Protein AF-A0A4Y4KJ20-F1 (afdb_monomer)

Structure (mmCIF, N/CA/C/O backbone):
data_AF-A0A4Y4KJ20-F1
#
_entry.id   AF-A0A4Y4KJ20-F1
#
loop_
_atom_site.group_PDB
_atom_site.id
_atom_site.type_symbol
_atom_site.label_atom_id
_atom_site.label_alt_id
_atom_site.label_comp_id
_atom_site.label_asym_id
_atom_site.label_entity_id
_atom_site.label_seq_id
_atom_site.pdbx_PDB_ins_code
_atom_site.Cartn_x
_atom_site.Cartn_y
_atom_site.Cartn_z
_atom_site.occupancy
_atom_site.B_iso_or_equiv
_atom_site.auth_seq_id
_atom_site.auth_comp_id
_atom_site.auth_asym_id
_atom_site.auth_atom_id
_atom_site.pdbx_PDB_model_num
ATOM 1 N N . MET A 1 1 ? 18.144 5.746 8.666 1.00 44.47 1 MET A N 1
ATOM 2 C CA . MET A 1 1 ? 17.792 6.016 7.258 1.00 44.47 1 MET A CA 1
ATOM 3 C C . MET A 1 1 ? 16.356 5.554 7.089 1.00 44.47 1 MET A C 1
ATOM 5 O O . MET A 1 1 ? 16.114 4.364 7.222 1.00 44.47 1 MET A O 1
ATOM 9 N N . GLY A 1 2 ? 15.403 6.485 7.014 1.00 50.06 2 GLY A N 1
ATOM 10 C CA . GLY A 1 2 ? 13.980 6.145 6.959 1.00 50.06 2 GLY A CA 1
ATOM 11 C C . GLY A 1 2 ? 13.607 5.650 5.568 1.00 50.06 2 GLY A C 1
ATOM 12 O O . GLY A 1 2 ? 13.965 6.286 4.581 1.00 50.06 2 GLY A O 1
ATOM 13 N N . THR A 1 3 ? 12.924 4.514 5.484 1.00 55.00 3 THR A N 1
ATOM 14 C CA . THR A 1 3 ? 12.300 4.058 4.242 1.00 55.00 3 THR A CA 1
ATOM 15 C C . THR A 1 3 ? 11.008 4.850 4.078 1.00 55.00 3 THR A C 1
ATOM 17 O O . THR A 1 3 ? 10.031 4.596 4.782 1.00 55.00 3 THR A O 1
ATOM 20 N N . TYR A 1 4 ? 11.015 5.862 3.215 1.00 62.00 4 TYR A N 1
ATOM 21 C CA . TYR A 1 4 ? 9.815 6.640 2.924 1.00 62.00 4 TYR A CA 1
ATOM 22 C C . TYR A 1 4 ? 9.029 5.925 1.836 1.00 62.00 4 TYR A C 1
ATOM 24 O O . TYR A 1 4 ? 9.552 5.655 0.759 1.00 62.00 4 TYR A O 1
ATOM 32 N N . ARG A 1 5 ? 7.773 5.600 2.137 1.00 70.75 5 ARG A N 1
ATOM 33 C CA . ARG A 1 5 ? 6.844 4.998 1.183 1.00 70.75 5 ARG A CA 1
ATOM 34 C C . ARG A 1 5 ? 5.738 5.993 0.903 1.00 70.75 5 ARG A C 1
ATOM 36 O O . ARG A 1 5 ? 5.117 6.496 1.837 1.00 70.75 5 ARG A O 1
ATOM 43 N N . GLN A 1 6 ? 5.478 6.251 -0.371 1.00 75.38 6 GLN A N 1
ATOM 44 C CA . GLN A 1 6 ? 4.232 6.889 -0.768 1.00 75.38 6 GLN A CA 1
ATOM 45 C C . GLN A 1 6 ? 3.145 5.819 -0.799 1.00 75.38 6 GLN A C 1
ATOM 47 O O . GLN A 1 6 ? 3.310 4.765 -1.410 1.00 75.38 6 GLN A O 1
ATOM 52 N N . THR A 1 7 ? 2.054 6.081 -0.087 1.00 82.00 7 THR A N 1
ATOM 53 C CA . THR A 1 7 ? 0.885 5.204 -0.055 1.00 82.00 7 THR A CA 1
ATOM 54 C C . THR A 1 7 ? -0.270 5.943 -0.706 1.00 82.00 7 THR A C 1
ATOM 56 O O . THR A 1 7 ? -0.612 7.042 -0.279 1.00 82.00 7 THR A O 1
ATOM 59 N N . ILE A 1 8 ? -0.872 5.325 -1.718 1.00 83.81 8 ILE A N 1
ATOM 60 C CA . ILE A 1 8 ? -2.125 5.777 -2.317 1.00 83.81 8 ILE A CA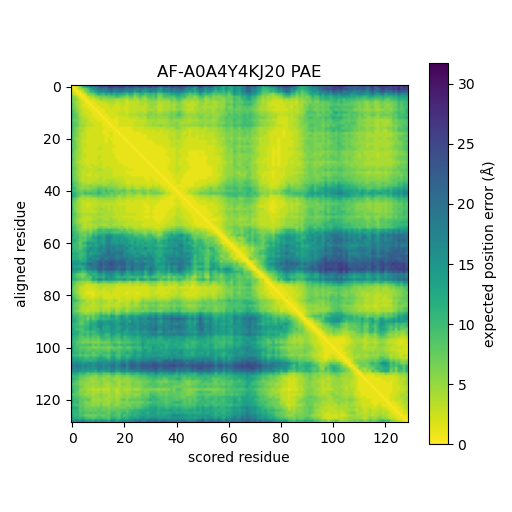 1
ATOM 61 C C . ILE A 1 8 ? -3.211 4.824 -1.827 1.00 83.81 8 ILE A C 1
ATOM 63 O O . ILE A 1 8 ? -3.062 3.607 -1.945 1.00 83.81 8 ILE A O 1
ATOM 67 N N . VAL A 1 9 ? -4.274 5.381 -1.251 1.00 86.88 9 VAL A N 1
ATOM 68 C CA . VAL A 1 9 ? -5.414 4.622 -0.729 1.00 86.88 9 VAL A CA 1
ATOM 69 C C . VAL A 1 9 ? -6.641 4.995 -1.545 1.00 86.88 9 VAL A C 1
ATOM 71 O O . VAL A 1 9 ? -6.970 6.173 -1.656 1.00 86.88 9 VAL A O 1
ATOM 74 N N . ASP A 1 10 ? -7.300 3.987 -2.106 1.00 89.50 10 ASP A N 1
ATOM 75 C CA . ASP A 1 10 ? -8.623 4.137 -2.699 1.00 89.50 10 ASP A CA 1
ATOM 76 C C . ASP A 1 10 ? -9.663 4.005 -1.579 1.00 89.50 10 ASP A C 1
ATOM 78 O O . ASP A 1 10 ? -9.751 2.958 -0.935 1.00 89.50 10 ASP A O 1
ATOM 82 N N . LEU A 1 11 ? -10.372 5.098 -1.291 1.00 87.19 11 LEU A N 1
ATOM 83 C CA . LEU A 1 11 ? -11.372 5.160 -0.221 1.00 87.19 11 LEU A CA 1
ATOM 84 C C . LEU A 1 11 ? -12.754 4.679 -0.678 1.00 87.19 11 LEU A C 1
ATOM 86 O O . LEU A 1 11 ? -13.605 4.419 0.171 1.00 87.19 11 LEU A O 1
ATOM 90 N N . ASP A 1 12 ? -12.961 4.559 -1.990 1.00 89.62 12 ASP A N 1
ATOM 91 C CA . ASP A 1 12 ? -14.246 4.208 -2.594 1.00 89.62 12 ASP A CA 1
ATOM 92 C C . ASP A 1 12 ? -14.310 2.722 -2.982 1.00 89.62 12 ASP A C 1
ATOM 94 O O . ASP A 1 12 ? -15.396 2.177 -3.176 1.00 89.62 12 ASP A O 1
ATOM 98 N N . ALA A 1 13 ? -13.160 2.046 -3.066 1.00 90.38 13 ALA A N 1
ATOM 99 C CA . ALA A 1 13 ? -13.090 0.615 -3.335 1.00 90.38 13 ALA A CA 1
ATOM 100 C C . ALA A 1 13 ? -13.696 -0.221 -2.195 1.00 90.38 13 ALA A C 1
ATOM 102 O O . ALA A 1 13 ? -13.233 -0.194 -1.050 1.00 90.38 13 ALA A O 1
ATOM 103 N N . SER A 1 14 ? -14.678 -1.061 -2.531 1.00 91.38 14 SER A N 1
ATOM 104 C CA . SER A 1 14 ? -15.147 -2.116 -1.627 1.00 91.38 14 SER A CA 1
ATOM 105 C C . SER A 1 14 ? -14.092 -3.217 -1.424 1.00 91.38 14 SER A C 1
ATOM 107 O O . SER A 1 14 ? -13.108 -3.331 -2.165 1.00 91.38 14 SER A O 1
ATOM 109 N N . ALA A 1 15 ? -14.300 -4.079 -0.422 1.00 88.19 15 ALA A N 1
ATOM 110 C CA . ALA A 1 15 ? -13.404 -5.205 -0.152 1.00 88.19 15 ALA A CA 1
ATOM 111 C C . ALA A 1 15 ? -13.358 -6.203 -1.324 1.00 88.19 15 ALA A C 1
ATOM 113 O O . ALA A 1 15 ? -12.305 -6.774 -1.618 1.00 88.19 15 ALA A O 1
ATOM 114 N N . GLU A 1 16 ? -14.488 -6.387 -2.006 1.00 91.00 16 GLU A N 1
ATOM 115 C CA . GLU A 1 16 ? -14.640 -7.243 -3.177 1.00 91.00 16 GLU A CA 1
ATOM 116 C C . GLU A 1 16 ? -13.901 -6.671 -4.399 1.00 91.00 16 GLU A C 1
ATOM 118 O O . GLU A 1 16 ? -13.290 -7.418 -5.168 1.00 91.00 16 GLU A O 1
ATOM 123 N N . GLU A 1 17 ? -13.907 -5.345 -4.563 1.00 94.81 17 GLU A N 1
ATOM 124 C CA . GLU A 1 17 ? -13.286 -4.650 -5.697 1.00 94.81 17 GLU A CA 1
ATOM 125 C C . GLU A 1 17 ? -11.778 -4.447 -5.532 1.00 94.81 17 GLU A C 1
ATOM 127 O O . GLU A 1 17 ? -11.046 -4.469 -6.528 1.00 94.81 17 GLU A O 1
ATOM 132 N N . ALA A 1 18 ? -11.294 -4.309 -4.292 1.00 93.06 18 ALA A N 1
ATOM 133 C CA . ALA A 1 18 ? -9.915 -3.929 -3.976 1.00 93.06 18 ALA A CA 1
ATOM 134 C C . ALA A 1 18 ? -8.860 -4.774 -4.712 1.00 93.06 18 ALA A C 1
ATOM 136 O O . ALA A 1 18 ? -7.867 -4.248 -5.221 1.00 93.06 18 ALA A O 1
ATOM 137 N N . VAL A 1 19 ? -9.078 -6.090 -4.830 1.00 93.19 19 VAL A N 1
ATOM 138 C CA . VAL A 1 19 ? -8.153 -6.987 -5.544 1.00 93.19 19 VAL A CA 1
ATOM 139 C C . VAL A 1 19 ? -8.129 -6.698 -7.042 1.00 93.19 19 VAL A C 1
ATOM 141 O O . VAL A 1 19 ? -7.053 -6.634 -7.643 1.00 93.19 19 VAL A O 1
ATOM 144 N N . ALA A 1 20 ? -9.297 -6.538 -7.663 1.00 94.31 20 ALA A N 1
ATOM 145 C CA . ALA A 1 20 ? -9.397 -6.290 -9.096 1.00 94.31 20 ALA A CA 1
ATOM 146 C C . ALA A 1 20 ? -8.845 -4.904 -9.456 1.00 94.31 20 ALA A C 1
ATOM 148 O O . ALA A 1 20 ? -8.064 -4.773 -10.402 1.00 94.31 20 ALA A O 1
ATOM 149 N N . TRP A 1 21 ? -9.198 -3.883 -8.677 1.00 95.12 21 TRP A N 1
ATOM 150 C CA . TRP A 1 21 ? -8.788 -2.504 -8.925 1.00 95.12 21 TRP A CA 1
ATOM 151 C C . TRP A 1 21 ? -7.312 -2.282 -8.623 1.00 95.12 21 TRP A C 1
ATOM 153 O O . TRP A 1 21 ? -6.614 -1.688 -9.441 1.00 95.12 21 TRP A O 1
ATOM 163 N N . GLY A 1 22 ? -6.788 -2.859 -7.539 1.00 93.75 22 GLY A N 1
ATOM 164 C CA . GLY A 1 22 ? -5.359 -2.809 -7.239 1.00 93.75 22 GLY A CA 1
ATOM 165 C C . GLY A 1 22 ? -4.509 -3.454 -8.341 1.00 93.75 22 GLY A C 1
ATOM 166 O O . GLY A 1 22 ? -3.496 -2.894 -8.765 1.00 93.75 22 GLY A O 1
ATOM 167 N N . ARG A 1 23 ? -4.950 -4.599 -8.889 1.00 94.19 23 ARG A N 1
ATOM 168 C CA . ARG A 1 23 ? -4.294 -5.227 -10.052 1.00 94.19 23 ARG A CA 1
ATOM 169 C C . ARG A 1 23 ? -4.363 -4.344 -11.291 1.00 94.19 23 ARG A C 1
ATOM 171 O O . ARG A 1 23 ? -3.353 -4.206 -11.975 1.00 94.19 23 ARG A O 1
ATOM 178 N N . ARG A 1 24 ? -5.522 -3.738 -11.563 1.00 95.25 24 ARG A N 1
ATOM 179 C CA . ARG A 1 24 ? -5.701 -2.809 -12.686 1.00 95.25 24 ARG A CA 1
ATOM 180 C C . ARG A 1 24 ? -4.776 -1.599 -12.562 1.00 95.25 24 ARG A C 1
ATOM 182 O O . ARG A 1 24 ? -4.119 -1.261 -13.540 1.00 95.25 24 ARG A O 1
ATOM 189 N N . GLY A 1 25 ? -4.683 -0.998 -11.377 1.00 94.19 25 GLY A N 1
ATOM 190 C CA . GLY A 1 25 ? -3.788 0.126 -11.100 1.00 94.19 25 GLY A CA 1
ATOM 191 C C . GLY A 1 25 ? -2.323 -0.239 -11.329 1.00 94.19 25 GLY A C 1
ATOM 192 O O . GLY A 1 25 ? -1.624 0.464 -12.053 1.00 94.19 25 GLY A O 1
ATOM 193 N N . ARG A 1 26 ? -1.874 -1.393 -10.815 1.00 95.12 26 ARG A N 1
ATOM 194 C CA . ARG A 1 26 ? -0.522 -1.905 -11.089 1.00 95.12 2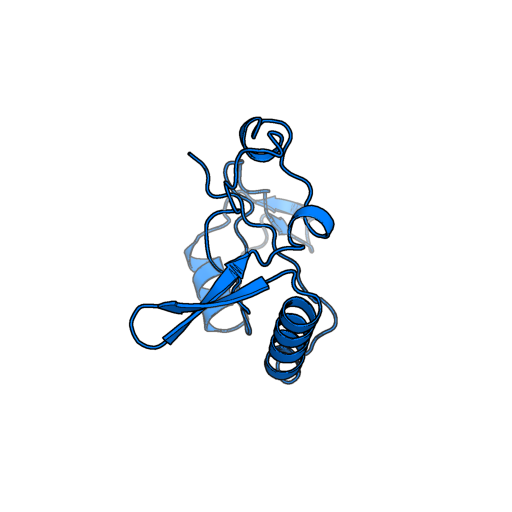6 ARG A CA 1
ATOM 195 C C . ARG A 1 26 ? -0.275 -2.101 -12.586 1.00 95.12 26 ARG A C 1
ATOM 197 O O . ARG A 1 26 ? 0.740 -1.643 -13.091 1.00 95.12 26 ARG A O 1
ATOM 204 N N . SER A 1 27 ? -1.188 -2.769 -13.292 1.00 96.38 27 SER A N 1
ATOM 205 C CA . SER A 1 27 ? -1.045 -3.004 -14.734 1.00 96.38 27 SER A CA 1
ATOM 206 C C . SER A 1 27 ? -1.031 -1.707 -15.541 1.00 96.38 27 SER A C 1
ATOM 208 O O . SER A 1 27 ? -0.308 -1.621 -16.526 1.00 96.38 27 SER A O 1
ATOM 210 N N . TRP A 1 28 ? -1.787 -0.691 -15.122 1.00 96.50 28 TRP A N 1
ATOM 211 C CA . TRP A 1 28 ? -1.730 0.636 -15.728 1.00 96.50 28 TRP A CA 1
ATOM 212 C C . TRP A 1 28 ? -0.370 1.309 -15.496 1.00 96.50 28 TRP A C 1
ATOM 214 O O . TRP A 1 28 ? 0.244 1.758 -16.457 1.00 96.50 28 TRP A O 1
ATOM 224 N N . LEU A 1 29 ? 0.153 1.298 -14.263 1.00 95.19 29 LEU A N 1
ATOM 225 C CA . LEU A 1 29 ? 1.485 1.841 -13.952 1.00 95.19 29 LEU A CA 1
ATOM 226 C C . LEU A 1 29 ? 2.600 1.151 -14.750 1.00 95.19 29 LEU A C 1
ATOM 228 O O . LEU A 1 29 ? 3.566 1.797 -15.157 1.00 95.19 29 LEU A O 1
ATOM 232 N N . GLU A 1 30 ? 2.479 -0.160 -14.957 1.00 96.06 30 GLU A N 1
ATOM 233 C CA . GLU A 1 30 ? 3.417 -0.941 -15.764 1.00 96.06 30 GLU A CA 1
ATOM 234 C C . GLU A 1 30 ? 3.319 -0.568 -17.247 1.00 96.06 30 GLU A C 1
ATOM 236 O O . GLU A 1 30 ? 4.337 -0.292 -17.877 1.00 96.06 30 GLU A O 1
ATOM 241 N N . ALA A 1 31 ? 2.102 -0.495 -17.793 1.00 97.69 31 ALA A N 1
ATOM 242 C CA . ALA A 1 31 ? 1.869 -0.115 -19.185 1.00 97.69 31 ALA A CA 1
ATOM 243 C C . ALA A 1 31 ? 2.354 1.311 -19.496 1.00 97.69 31 ALA A C 1
ATOM 245 O O . ALA A 1 31 ? 2.886 1.562 -20.574 1.00 97.69 31 ALA A O 1
ATOM 246 N N . GLU A 1 32 ? 2.221 2.228 -18.537 1.00 97.38 32 GLU A N 1
ATOM 247 C CA . GLU A 1 32 ? 2.743 3.593 -18.633 1.00 97.38 32 GLU A CA 1
ATOM 248 C C . GLU A 1 32 ? 4.264 3.678 -18.438 1.00 97.38 32 GLU A C 1
ATOM 250 O O . GLU A 1 32 ? 4.853 4.730 -18.678 1.00 97.38 32 GLU A O 1
ATOM 255 N N . GLY A 1 33 ? 4.930 2.597 -1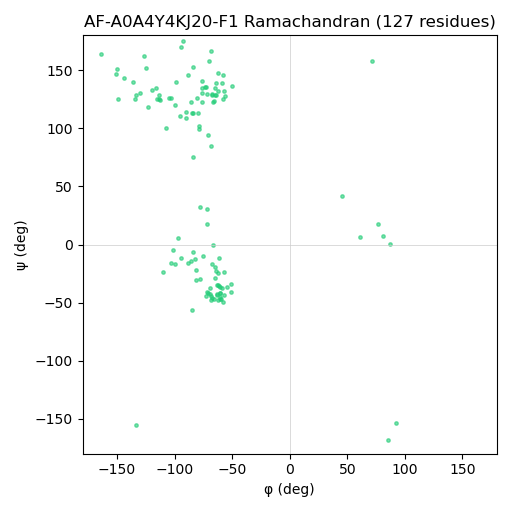8.021 1.00 94.50 33 GLY A N 1
ATOM 256 C CA . GLY A 1 33 ? 6.377 2.564 -17.803 1.00 94.50 33 GLY A CA 1
ATOM 257 C C . GLY A 1 33 ? 6.840 3.238 -16.508 1.00 94.50 33 GLY A C 1
ATOM 258 O O . GLY A 1 33 ? 8.027 3.550 -16.373 1.00 94.50 33 GLY A O 1
ATOM 259 N N . PHE A 1 34 ? 5.936 3.464 -15.550 1.00 92.38 34 PHE A N 1
ATOM 260 C CA . PHE A 1 34 ? 6.278 3.974 -14.216 1.00 92.38 34 PHE A CA 1
ATOM 261 C C . PHE A 1 34 ? 6.861 2.894 -13.311 1.00 92.38 34 PHE A C 1
ATOM 263 O O . PHE A 1 34 ? 7.692 3.193 -12.455 1.00 92.38 34 PHE A O 1
ATOM 270 N N . ILE A 1 35 ? 6.458 1.641 -13.520 1.00 93.62 35 ILE A N 1
ATOM 271 C CA . ILE A 1 35 ? 7.046 0.460 -12.882 1.00 93.62 35 ILE A CA 1
ATOM 272 C C . ILE A 1 35 ? 7.466 -0.559 -13.940 1.00 93.62 35 ILE A C 1
ATOM 274 O O . ILE A 1 35 ? 6.998 -0.515 -15.076 1.00 93.62 35 ILE A O 1
ATOM 278 N N . ARG A 1 36 ? 8.332 -1.497 -13.560 1.00 94.38 36 ARG A N 1
ATOM 279 C CA . ARG A 1 36 ? 8.757 -2.617 -14.406 1.00 94.38 36 ARG A CA 1
ATOM 280 C C . ARG A 1 36 ? 8.780 -3.931 -13.623 1.00 94.38 36 ARG A C 1
ATOM 282 O O . ARG A 1 36 ? 9.236 -3.939 -12.475 1.00 94.38 36 ARG A O 1
ATOM 289 N N . PRO A 1 37 ? 8.340 -5.049 -14.221 1.00 95.56 37 PRO A N 1
ATOM 290 C CA . PRO A 1 37 ? 8.472 -6.359 -13.607 1.00 95.56 37 PRO A CA 1
ATOM 291 C C . PRO A 1 37 ? 9.935 -6.817 -13.649 1.00 95.56 37 PRO A C 1
ATOM 293 O O . PRO A 1 37 ? 10.618 -6.707 -14.667 1.00 95.56 37 PRO A O 1
ATOM 296 N N . VAL A 1 38 ? 10.420 -7.361 -12.538 1.00 93.12 38 VAL A N 1
ATOM 297 C CA . VAL A 1 38 ? 11.779 -7.887 -12.389 1.00 93.12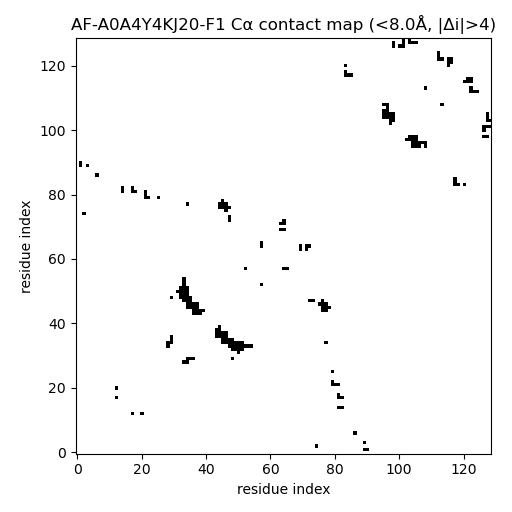 38 VAL A CA 1
ATOM 298 C C . VAL A 1 38 ? 11.709 -9.252 -11.710 1.00 93.12 38 VAL A C 1
ATOM 300 O O . VAL A 1 38 ? 11.089 -9.369 -10.649 1.00 93.12 38 VAL A O 1
ATOM 303 N N . PRO A 1 39 ? 12.339 -10.300 -12.269 1.00 94.44 39 PRO A N 1
ATOM 304 C CA . PRO A 1 39 ? 12.447 -11.585 -11.587 1.00 94.44 39 PRO A CA 1
ATOM 305 C C . PRO A 1 39 ? 13.146 -11.439 -10.228 1.00 94.44 39 PRO A C 1
ATOM 307 O O . PRO A 1 39 ? 14.267 -10.936 -10.150 1.00 94.44 39 PRO A O 1
ATOM 310 N N . TRP A 1 40 ? 12.505 -11.897 -9.150 1.00 91.19 40 TRP A N 1
ATOM 311 C CA . TRP A 1 40 ? 13.051 -11.797 -7.793 1.00 91.19 40 TRP A CA 1
ATOM 312 C C . TRP A 1 40 ? 12.587 -12.953 -6.907 1.00 91.19 40 TRP A C 1
ATOM 314 O O . TRP A 1 40 ? 11.391 -13.185 -6.760 1.00 91.19 40 TRP A O 1
ATOM 324 N N . ARG A 1 41 ? 13.534 -13.683 -6.296 1.00 90.25 41 ARG A N 1
ATOM 325 C CA . ARG A 1 41 ? 13.282 -14.788 -5.339 1.00 90.25 41 ARG A CA 1
ATOM 326 C C . ARG A 1 41 ? 12.182 -15.781 -5.772 1.00 90.25 41 ARG A C 1
ATOM 328 O O . ARG A 1 41 ? 11.374 -16.207 -4.955 1.00 90.25 41 ARG A O 1
ATOM 335 N N . GLY A 1 42 ? 12.158 -16.158 -7.052 1.00 91.50 42 GLY A N 1
ATOM 336 C CA . GLY A 1 42 ? 11.175 -17.106 -7.599 1.00 91.50 42 GLY A CA 1
ATOM 337 C C . GLY A 1 42 ? 9.802 -16.503 -7.930 1.00 91.50 42 GLY A C 1
ATOM 338 O O . GLY A 1 42 ? 8.891 -17.244 -8.282 1.00 91.50 42 GLY A O 1
ATOM 339 N N . GLY A 1 43 ? 9.656 -15.180 -7.846 1.00 92.25 43 GLY A N 1
ATOM 340 C CA . GLY A 1 43 ? 8.475 -14.429 -8.267 1.00 92.25 43 GLY A CA 1
ATOM 341 C C . GLY A 1 43 ? 8.842 -13.193 -9.092 1.00 92.25 43 GLY A C 1
ATOM 342 O O . GLY A 1 43 ? 9.907 -13.131 -9.709 1.00 92.25 43 GLY A O 1
ATOM 343 N N . VAL A 1 44 ? 7.947 -12.203 -9.093 1.00 93.06 44 VAL A N 1
ATOM 344 C CA . VAL A 1 44 ? 8.120 -10.925 -9.796 1.00 93.06 44 VAL A CA 1
ATOM 345 C C . VAL A 1 44 ? 7.995 -9.781 -8.795 1.00 93.06 44 VAL A C 1
ATOM 347 O O . VAL A 1 44 ? 6.931 -9.597 -8.202 1.00 93.06 44 VAL A O 1
ATOM 350 N N . ALA A 1 45 ? 9.068 -9.009 -8.639 1.00 92.38 45 ALA A N 1
ATOM 351 C CA . ALA A 1 45 ? 9.046 -7.711 -7.973 1.00 92.38 45 ALA A CA 1
ATOM 352 C C . ALA A 1 45 ? 8.718 -6.624 -9.004 1.00 92.38 45 ALA A C 1
ATOM 354 O O . ALA A 1 45 ? 9.118 -6.733 -10.162 1.00 92.38 45 ALA A O 1
ATOM 355 N N . HIS A 1 46 ? 8.001 -5.578 -8.601 1.00 93.00 46 HIS A N 1
ATOM 356 C CA . HIS A 1 46 ? 7.712 -4.442 -9.480 1.00 93.00 46 HIS A CA 1
ATOM 357 C C . HIS A 1 46 ? 8.545 -3.249 -9.023 1.00 93.00 46 HIS A C 1
ATOM 359 O O . HIS A 1 46 ? 8.210 -2.613 -8.028 1.00 93.00 46 HIS A O 1
ATOM 365 N N . LEU A 1 47 ? 9.655 -2.991 -9.712 1.00 91.38 47 LEU A N 1
ATOM 366 C CA . LEU A 1 47 ? 10.576 -1.896 -9.389 1.00 91.38 47 LEU A CA 1
ATOM 367 C C . LEU A 1 47 ? 10.225 -0.640 -10.190 1.00 91.38 47 LEU A C 1
ATOM 369 O O . LEU A 1 47 ? 9.349 -0.681 -11.054 1.00 91.38 47 LEU A O 1
ATOM 373 N N . ALA A 1 48 ? 10.917 0.466 -9.924 1.00 88.62 48 ALA A N 1
ATOM 374 C CA . ALA A 1 48 ? 10.768 1.696 -10.691 1.00 88.62 48 ALA A CA 1
ATOM 375 C C . ALA A 1 48 ? 11.051 1.460 -12.188 1.00 88.62 48 ALA A C 1
ATOM 377 O O . ALA A 1 48 ? 12.029 0.815 -12.567 1.00 88.62 48 ALA A O 1
ATOM 378 N N . GLY A 1 49 ? 10.156 1.951 -13.042 1.00 90.31 49 GLY A N 1
ATOM 379 C CA . GLY A 1 49 ? 10.270 1.913 -14.498 1.00 90.31 49 GLY A CA 1
ATOM 380 C C . GLY A 1 49 ? 10.888 3.201 -15.048 1.00 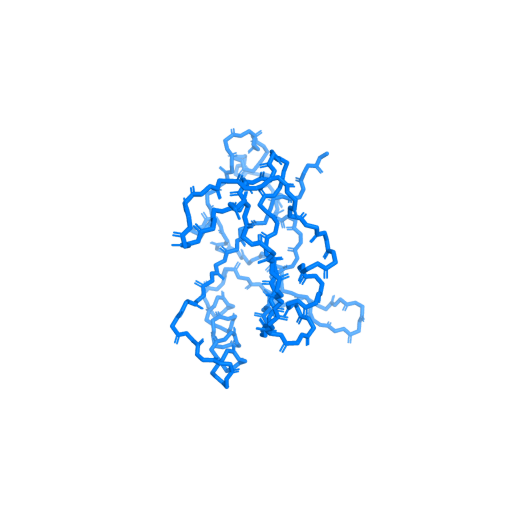90.31 49 GLY A C 1
ATOM 381 O O . GLY A 1 49 ? 11.014 4.179 -14.318 1.00 90.31 49 GLY A O 1
ATOM 382 N N . PRO A 1 50 ? 11.249 3.263 -16.337 1.00 88.62 50 PRO A N 1
ATOM 383 C CA . PRO A 1 50 ? 12.000 4.385 -16.916 1.00 88.62 50 PRO A CA 1
ATOM 384 C C . PRO A 1 50 ? 11.330 5.761 -16.759 1.00 88.62 50 PRO A C 1
ATOM 386 O O . PRO A 1 50 ? 12.021 6.778 -16.776 1.00 88.62 50 PRO A O 1
ATOM 389 N N . ARG A 1 51 ? 10.002 5.810 -16.587 1.00 89.25 51 ARG A N 1
ATOM 390 C CA . ARG A 1 51 ? 9.233 7.054 -16.424 1.00 89.25 51 ARG A CA 1
ATOM 391 C C . ARG A 1 51 ? 8.937 7.420 -14.969 1.00 89.25 51 ARG A C 1
ATOM 393 O O . ARG A 1 51 ? 8.231 8.394 -14.730 1.00 89.25 51 ARG A O 1
ATOM 400 N N . TRP A 1 52 ? 9.464 6.688 -13.980 1.00 86.00 52 TRP A N 1
ATOM 401 C CA . TRP A 1 52 ? 9.118 6.868 -12.557 1.00 86.00 52 TRP A CA 1
ATOM 402 C C . TRP A 1 52 ? 9.227 8.324 -12.066 1.00 86.00 52 TRP A C 1
ATOM 404 O O . TRP A 1 52 ? 8.421 8.761 -11.247 1.00 86.00 52 TRP A O 1
ATOM 414 N N . ARG A 1 53 ? 10.182 9.095 -12.605 1.00 81.69 53 ARG A N 1
ATOM 415 C CA . ARG A 1 53 ? 10.428 10.504 -12.249 1.00 81.69 53 ARG A CA 1
ATOM 416 C C . ARG A 1 53 ? 9.285 11.451 -12.616 1.00 81.69 53 ARG A C 1
ATOM 418 O O . ARG A 1 53 ? 9.232 12.553 -12.089 1.00 81.69 53 ARG A O 1
ATOM 425 N N . GLU A 1 54 ? 8.398 11.055 -13.523 1.00 86.19 54 GLU A N 1
ATOM 426 C CA . GLU A 1 54 ? 7.211 11.840 -13.878 1.00 86.19 54 GLU A CA 1
ATOM 42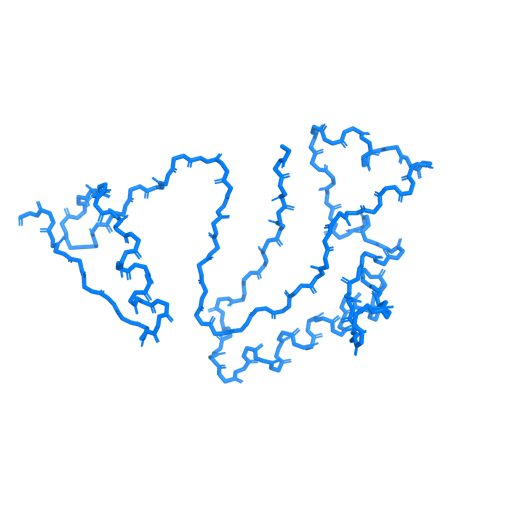7 C C . GLU A 1 54 ? 6.065 11.643 -12.872 1.00 86.19 54 GLU A C 1
ATOM 429 O O . GLU A 1 54 ? 5.171 12.481 -12.793 1.00 86.19 54 GLU A O 1
ATOM 434 N N . ALA A 1 55 ? 6.077 10.538 -12.119 1.00 81.38 55 ALA A N 1
ATOM 435 C CA . ALA A 1 55 ? 5.000 10.155 -11.205 1.00 81.38 55 ALA A CA 1
ATOM 436 C C . ALA A 1 55 ? 5.325 10.417 -9.727 1.00 81.38 55 ALA A C 1
ATOM 438 O O . ALA A 1 55 ? 4.419 10.405 -8.895 1.00 81.38 55 ALA A O 1
ATOM 439 N N . ALA A 1 56 ? 6.597 10.633 -9.388 1.00 76.31 56 ALA A N 1
ATOM 440 C CA . ALA A 1 56 ? 7.040 10.840 -8.017 1.00 76.31 56 ALA A CA 1
ATOM 441 C C . ALA A 1 56 ? 8.007 12.021 -7.920 1.00 76.31 56 ALA A C 1
ATOM 443 O O . ALA A 1 56 ? 9.059 12.034 -8.563 1.00 76.31 56 ALA A O 1
ATOM 444 N N . ASP A 1 57 ? 7.679 12.975 -7.049 1.00 71.81 57 ASP A N 1
ATOM 445 C CA . ASP A 1 57 ? 8.599 14.045 -6.689 1.00 71.81 57 ASP A CA 1
ATOM 446 C C . ASP A 1 57 ? 9.670 13.522 -5.721 1.00 71.81 57 ASP A C 1
ATOM 448 O O . ASP A 1 57 ? 9.338 13.041 -4.629 1.00 71.81 57 ASP A O 1
ATOM 452 N N . PRO A 1 58 ? 10.966 13.636 -6.063 1.00 67.69 58 PRO A N 1
ATOM 453 C CA . PRO A 1 58 ? 12.025 13.316 -5.125 1.00 67.69 58 PRO A CA 1
ATOM 454 C C . PRO A 1 58 ? 11.976 14.286 -3.939 1.00 67.69 58 PRO A C 1
ATOM 456 O O . PRO A 1 58 ? 11.953 15.512 -4.097 1.00 67.69 58 PRO A O 1
ATOM 459 N N . VAL A 1 59 ? 11.966 13.725 -2.728 1.00 66.25 59 VAL A N 1
ATOM 460 C CA . VAL A 1 59 ? 11.919 14.491 -1.477 1.00 66.25 59 VAL A CA 1
ATOM 461 C C . VAL A 1 59 ? 13.096 15.459 -1.375 1.00 66.25 59 VAL A C 1
ATOM 463 O O . VAL A 1 59 ? 14.205 15.187 -1.828 1.00 66.25 59 VAL A O 1
ATOM 466 N N . SER A 1 60 ? 12.866 16.621 -0.762 1.00 60.91 60 SER A N 1
ATOM 467 C CA . SER A 1 60 ? 13.789 17.756 -0.870 1.00 60.91 60 SER A CA 1
ATOM 468 C C . SER A 1 60 ? 15.180 17.543 -0.272 1.00 60.91 60 SER A C 1
ATOM 470 O O . SER A 1 60 ? 16.125 18.222 -0.679 1.00 60.91 60 SER A O 1
ATOM 472 N N . TRP A 1 61 ? 15.299 16.608 0.669 1.00 64.06 61 TRP A N 1
ATOM 473 C CA . TRP A 1 61 ? 16.549 16.221 1.317 1.00 64.06 61 TRP A CA 1
ATOM 474 C C . TRP A 1 61 ? 17.294 15.106 0.565 1.00 64.06 61 TRP A C 1
ATOM 476 O O . TRP A 1 61 ? 18.488 14.916 0.804 1.00 64.06 61 TRP A O 1
ATOM 486 N N . ASP A 1 62 ? 16.633 14.399 -0.358 1.00 67.19 62 ASP A N 1
ATOM 487 C CA . ASP A 1 62 ? 17.270 13.407 -1.223 1.00 67.19 62 ASP A CA 1
ATOM 488 C C . ASP A 1 62 ? 17.897 14.107 -2.433 1.00 67.19 62 ASP A C 1
ATOM 490 O O . ASP A 1 62 ? 17.388 14.136 -3.556 1.00 67.19 62 ASP A O 1
ATOM 494 N N . TRP A 1 63 ? 19.028 14.756 -2.165 1.00 60.91 63 TRP A N 1
ATOM 495 C CA . TRP A 1 63 ? 19.813 15.443 -3.183 1.00 60.91 63 TRP A CA 1
ATOM 496 C C . TRP A 1 63 ? 20.346 14.484 -4.257 1.00 60.91 63 TRP A C 1
ATOM 498 O O . TRP A 1 63 ? 20.578 14.930 -5.379 1.00 60.91 63 TRP A O 1
ATOM 508 N N . ARG A 1 64 ? 20.506 13.186 -3.948 1.00 60.84 64 ARG A N 1
ATOM 509 C CA . ARG A 1 64 ? 20.966 12.171 -4.906 1.00 60.84 64 ARG A CA 1
ATOM 510 C C . ARG A 1 64 ? 19.900 11.872 -5.946 1.00 60.84 64 ARG A C 1
ATOM 512 O O . ARG A 1 64 ? 20.204 11.890 -7.135 1.00 60.84 64 ARG A O 1
ATOM 519 N N . ALA A 1 65 ? 18.640 11.762 -5.525 1.00 59.81 65 ALA A N 1
ATOM 520 C CA . ALA A 1 65 ? 17.509 11.612 -6.435 1.00 59.81 65 ALA A CA 1
ATOM 521 C C . ALA A 1 65 ? 17.318 12.808 -7.393 1.00 59.81 65 ALA A C 1
ATOM 523 O O . ALA A 1 65 ? 16.566 12.696 -8.359 1.00 59.81 65 ALA A O 1
ATOM 524 N N . ARG A 1 66 ? 17.997 13.946 -7.182 1.00 63.06 66 ARG A N 1
ATOM 525 C CA . ARG A 1 66 ? 17.960 15.124 -8.073 1.00 63.06 66 ARG A CA 1
ATOM 526 C C . ARG A 1 66 ? 19.081 15.170 -9.112 1.00 63.06 66 ARG A C 1
ATOM 528 O O . ARG A 1 66 ? 19.014 15.993 -10.024 1.00 63.06 66 ARG A O 1
ATOM 535 N N . ILE A 1 67 ? 20.093 14.317 -8.994 1.00 65.75 67 ILE A N 1
ATOM 536 C CA . ILE A 1 67 ? 21.166 14.212 -9.984 1.00 65.75 67 ILE A CA 1
ATOM 537 C C . ILE A 1 67 ? 20.626 13.365 -11.137 1.00 65.75 67 ILE A C 1
ATOM 539 O O . ILE A 1 67 ? 20.335 12.185 -10.961 1.00 65.75 67 ILE A O 1
ATOM 543 N N . LYS A 1 68 ? 20.444 13.974 -12.314 1.00 59.09 68 LYS A N 1
ATOM 544 C CA . LYS A 1 68 ? 19.852 13.299 -13.483 1.00 59.09 68 LYS A CA 1
ATOM 545 C C . LYS A 1 68 ? 20.730 12.163 -14.002 1.00 59.09 68 LYS A C 1
ATOM 547 O O . LYS A 1 68 ? 20.211 11.202 -14.555 1.00 59.09 68 LYS A O 1
ATOM 552 N N . GLU A 1 69 ? 22.037 12.288 -13.806 1.00 62.00 69 GLU A N 1
ATOM 553 C CA . GLU A 1 69 ? 23.065 11.327 -14.198 1.00 62.00 69 GLU A CA 1
ATOM 554 C C . GLU A 1 69 ? 23.219 10.183 -13.183 1.00 62.00 69 GLU A C 1
ATOM 556 O O . GLU A 1 69 ? 23.883 9.191 -13.474 1.00 62.00 69 GLU A O 1
ATOM 561 N N . LEU A 1 70 ? 22.624 10.314 -11.990 1.00 58.31 70 LEU A N 1
ATOM 562 C CA . LEU A 1 70 ? 22.576 9.256 -10.989 1.00 58.31 70 LEU A CA 1
ATOM 563 C C . LEU A 1 70 ? 21.303 8.437 -11.239 1.00 58.31 70 LEU A C 1
ATOM 565 O O . LEU A 1 70 ? 20.182 8.884 -10.985 1.00 58.31 70 LEU A O 1
ATOM 569 N N . GLU A 1 71 ? 21.481 7.217 -11.734 1.00 56.38 71 GLU A N 1
ATOM 570 C CA . GLU A 1 71 ? 20.420 6.215 -11.901 1.00 56.38 71 GLU A CA 1
ATOM 571 C C . GLU A 1 71 ? 19.953 5.625 -10.554 1.00 56.38 71 GLU A C 1
ATOM 573 O O . GLU A 1 71 ? 19.567 4.461 -10.486 1.00 56.38 71 GLU A O 1
ATOM 578 N N . GLU A 1 72 ? 20.010 6.377 -9.448 1.00 60.03 72 GLU A N 1
ATOM 579 C CA . GLU A 1 72 ? 19.435 5.893 -8.191 1.00 60.03 72 GLU A CA 1
ATOM 580 C C . GLU A 1 72 ? 17.905 5.906 -8.317 1.00 60.03 72 GLU A C 1
ATOM 582 O O . GLU A 1 72 ? 17.234 6.926 -8.152 1.00 60.03 72 GLU A O 1
ATOM 587 N N . GLU A 1 73 ? 17.372 4.746 -8.699 1.00 66.06 73 GLU A N 1
ATOM 588 C CA . GLU A 1 73 ? 15.954 4.417 -8.639 1.00 66.06 73 GLU A CA 1
ATOM 589 C C . GLU A 1 73 ? 15.478 4.438 -7.172 1.00 66.06 73 GLU A C 1
ATOM 591 O O . GLU A 1 73 ? 16.245 4.087 -6.267 1.00 66.06 73 GLU A O 1
ATOM 596 N N . PRO A 1 74 ? 14.210 4.812 -6.909 1.00 68.56 74 PRO A N 1
ATOM 597 C CA . PRO A 1 74 ? 13.604 4.639 -5.599 1.00 68.56 74 PRO A CA 1
ATOM 598 C C . PRO A 1 74 ? 13.806 3.210 -5.091 1.00 68.56 74 PRO A C 1
ATOM 600 O O . PRO A 1 74 ? 13.639 2.240 -5.832 1.00 68.56 74 PRO A O 1
ATOM 603 N N . GLY A 1 75 ? 14.159 3.086 -3.812 1.00 65.81 75 GLY A N 1
ATOM 604 C CA . GLY A 1 75 ? 14.233 1.788 -3.150 1.00 65.81 75 GLY A CA 1
ATOM 605 C C . GLY A 1 75 ? 12.847 1.165 -2.942 1.00 65.81 75 GLY A C 1
ATOM 606 O O . GLY A 1 75 ? 11.851 1.877 -2.843 1.00 65.81 75 GLY A O 1
ATOM 607 N N . ASP A 1 76 ? 12.826 -0.161 -2.783 1.00 78.25 76 ASP A N 1
ATOM 608 C CA . ASP A 1 76 ? 11.651 -1.028 -2.592 1.00 78.25 76 ASP A CA 1
ATOM 609 C C . ASP A 1 76 ? 10.734 -1.230 -3.817 1.00 78.25 76 ASP A C 1
ATOM 611 O O . ASP A 1 76 ? 10.701 -0.467 -4.776 1.00 78.25 76 ASP A O 1
ATOM 615 N N . GLU A 1 77 ? 9.986 -2.335 -3.783 1.00 88.75 77 GLU A N 1
ATOM 616 C CA . GLU A 1 77 ? 9.009 -2.691 -4.812 1.00 88.75 77 GLU A CA 1
ATOM 617 C C . GLU A 1 77 ? 7.652 -2.009 -4.582 1.00 88.75 77 GLU A C 1
ATOM 619 O O . GLU A 1 77 ? 7.226 -1.785 -3.444 1.00 88.75 77 GLU A O 1
ATOM 624 N N . LEU A 1 78 ? 6.909 -1.786 -5.666 1.00 90.75 78 LEU A N 1
ATOM 625 C CA . LEU A 1 78 ? 5.489 -1.478 -5.585 1.00 90.75 78 LEU A CA 1
ATOM 626 C C . LEU A 1 78 ? 4.719 -2.704 -5.081 1.00 90.75 78 LEU A C 1
ATOM 628 O O . LEU A 1 78 ? 4.803 -3.798 -5.645 1.00 90.75 78 LEU A O 1
ATOM 632 N N . ARG A 1 79 ? 3.901 -2.495 -4.046 1.00 90.69 79 ARG A N 1
ATOM 633 C CA . ARG A 1 79 ? 3.003 -3.508 -3.486 1.00 90.69 79 ARG A CA 1
ATOM 634 C C . ARG A 1 79 ? 1.558 -3.056 -3.587 1.00 90.69 79 ARG A C 1
ATOM 636 O O . ARG A 1 79 ? 1.217 -1.950 -3.185 1.00 90.69 79 ARG A O 1
ATOM 643 N N . VAL A 1 80 ? 0.704 -3.957 -4.061 1.00 92.00 80 VAL A N 1
ATOM 644 C CA . VAL A 1 80 ? -0.749 -3.813 -3.949 1.00 92.00 80 VAL A CA 1
ATOM 645 C C . VAL A 1 80 ? -1.162 -4.464 -2.637 1.00 92.00 80 VAL A C 1
ATOM 647 O O . VAL A 1 80 ? -1.013 -5.676 -2.477 1.00 92.00 80 VAL A O 1
ATOM 650 N N . ILE A 1 81 ? -1.649 -3.659 -1.697 1.00 91.25 81 ILE A N 1
ATOM 651 C CA . ILE A 1 81 ? -2.154 -4.132 -0.408 1.00 91.25 81 ILE A CA 1
ATOM 652 C C . ILE A 1 81 ? -3.677 -4.100 -0.473 1.00 91.25 81 ILE A C 1
ATOM 654 O O . ILE A 1 81 ? -4.265 -3.078 -0.811 1.00 91.25 81 ILE A O 1
ATOM 658 N N . THR A 1 82 ? -4.304 -5.232 -0.171 1.00 90.50 82 THR A N 1
ATOM 659 C CA . THR A 1 82 ? -5.763 -5.385 -0.150 1.00 90.50 82 THR A CA 1
ATOM 660 C C . THR A 1 82 ? -6.206 -5.905 1.205 1.00 90.50 82 THR A C 1
ATOM 662 O O . THR A 1 82 ? -5.475 -6.664 1.841 1.00 90.50 82 THR A O 1
ATOM 665 N N . GLY A 1 83 ? -7.429 -5.565 1.603 1.00 86.94 83 GLY A N 1
ATOM 666 C CA . GLY A 1 83 ? -7.948 -5.886 2.927 1.00 86.94 83 GLY A CA 1
ATOM 667 C C . GLY A 1 83 ? -7.555 -4.838 3.966 1.00 86.94 83 GLY A C 1
ATOM 668 O O . GLY A 1 83 ? -7.097 -3.745 3.637 1.00 86.94 83 GLY A O 1
ATOM 669 N N . ARG A 1 84 ? -7.777 -5.167 5.239 1.00 85.94 84 ARG A N 1
ATOM 670 C CA . ARG A 1 84 ? -7.529 -4.243 6.349 1.00 85.94 84 ARG A CA 1
ATOM 671 C C . ARG A 1 84 ? -6.033 -4.070 6.550 1.00 85.94 84 ARG A C 1
ATOM 673 O O . ARG A 1 84 ? -5.298 -5.048 6.652 1.00 85.94 84 ARG A O 1
ATOM 680 N N . THR A 1 85 ? -5.595 -2.822 6.610 1.00 85.12 85 THR A N 1
ATOM 681 C CA . THR A 1 85 ? -4.192 -2.475 6.804 1.00 85.12 85 THR A CA 1
ATOM 682 C C . THR A 1 85 ? -4.088 -1.152 7.544 1.00 85.12 85 THR A C 1
ATOM 684 O O . THR A 1 85 ? -4.962 -0.293 7.426 1.00 85.12 85 THR A O 1
ATOM 687 N N . VAL A 1 86 ? -3.005 -0.986 8.298 1.00 79.88 86 VAL A N 1
ATOM 688 C CA . VAL A 1 86 ? -2.649 0.274 8.949 1.00 79.88 86 VAL A CA 1
ATOM 689 C C . VAL A 1 86 ? -1.383 0.803 8.300 1.00 79.88 86 VAL A C 1
ATOM 691 O O . VAL A 1 86 ? -0.363 0.117 8.244 1.00 79.88 86 VAL A O 1
ATOM 694 N N . PHE A 1 87 ? -1.452 2.033 7.799 1.00 77.31 87 PHE A N 1
ATOM 695 C CA . PHE A 1 87 ? -0.310 2.717 7.208 1.00 77.31 87 PHE A CA 1
ATOM 696 C C . PHE A 1 87 ? 0.352 3.602 8.261 1.00 77.31 87 PHE A C 1
ATOM 698 O O . PHE A 1 87 ? -0.210 4.606 8.691 1.00 77.31 87 PHE A O 1
ATOM 705 N N . VAL A 1 88 ? 1.556 3.222 8.688 1.00 70.62 88 VAL A N 1
ATOM 706 C CA . VAL A 1 88 ? 2.336 4.007 9.649 1.00 70.62 88 VAL A CA 1
ATOM 707 C C . VAL A 1 88 ? 3.102 5.087 8.889 1.00 70.62 88 VAL A C 1
ATOM 709 O O . VAL A 1 88 ? 4.010 4.779 8.119 1.00 70.62 88 VAL A O 1
ATOM 712 N N . ALA A 1 89 ? 2.748 6.354 9.114 1.00 64.44 89 ALA A N 1
ATOM 713 C CA . ALA A 1 89 ? 3.278 7.517 8.392 1.00 64.44 89 ALA A CA 1
ATOM 714 C C . ALA A 1 89 ? 4.744 7.896 8.732 1.00 64.44 89 ALA A C 1
ATOM 716 O O . ALA A 1 89 ? 5.194 8.993 8.414 1.00 64.44 89 ALA A O 1
ATOM 717 N N . GLY A 1 90 ? 5.519 6.988 9.332 1.00 64.62 90 GLY A N 1
ATOM 718 C CA . GLY A 1 90 ? 6.942 7.185 9.620 1.00 64.62 90 GLY A CA 1
ATOM 719 C C . GLY A 1 90 ? 7.234 7.755 11.011 1.00 64.62 90 GLY A C 1
ATOM 720 O O . GLY A 1 90 ? 6.498 7.510 11.962 1.00 64.62 90 GLY A O 1
ATOM 721 N N . GLN A 1 91 ? 8.374 8.443 11.141 1.00 58.72 91 GLN A N 1
ATOM 722 C CA . GLN A 1 91 ? 8.879 8.967 12.413 1.00 58.72 91 GLN A CA 1
ATOM 723 C C . GLN A 1 91 ? 8.144 10.258 12.794 1.00 58.72 91 GLN A C 1
ATOM 725 O O . GLN A 1 91 ? 8.466 11.336 12.304 1.00 58.72 91 GLN A O 1
ATOM 730 N N . GLY A 1 92 ? 7.163 10.131 13.678 1.00 64.38 92 GLY A N 1
ATOM 731 C CA . GLY A 1 92 ? 6.453 11.223 14.332 1.00 64.38 92 GLY A CA 1
ATOM 732 C C . GLY A 1 92 ? 5.701 10.676 15.540 1.00 64.38 92 GLY A C 1
ATOM 733 O O . GLY A 1 92 ? 5.534 9.459 15.659 1.00 64.38 92 GLY A O 1
ATOM 734 N N . ASP A 1 93 ? 5.268 11.555 16.440 1.00 64.81 93 ASP A N 1
ATOM 735 C CA . ASP A 1 93 ? 4.373 11.137 17.514 1.00 64.81 93 ASP A CA 1
ATOM 736 C C . ASP A 1 93 ? 3.069 10.627 16.898 1.00 64.81 93 ASP A C 1
ATOM 738 O O . ASP A 1 93 ? 2.496 11.265 16.008 1.00 64.81 93 ASP A O 1
ATOM 742 N N . SER A 1 94 ? 2.601 9.463 17.354 1.00 67.00 94 SER A N 1
ATOM 743 C CA . SER A 1 94 ? 1.294 8.958 16.945 1.00 67.00 94 SER A CA 1
ATOM 744 C C . SER A 1 94 ? 0.236 10.013 17.280 1.00 67.00 94 SER A C 1
ATOM 746 O O . SER A 1 94 ? 0.187 10.464 18.430 1.00 67.00 94 SER A O 1
ATOM 748 N N . PRO A 1 95 ? -0.618 10.419 16.322 1.00 68.81 95 PRO A N 1
ATOM 749 C CA . PRO A 1 95 ? -1.696 11.344 16.629 1.00 68.81 95 PRO A CA 1
ATOM 750 C C . PRO A 1 95 ? -2.586 10.727 17.710 1.00 68.81 95 PRO A C 1
ATOM 752 O O . PRO A 1 95 ? -2.869 9.527 17.687 1.00 68.81 95 PRO A O 1
ATOM 755 N N . ALA A 1 96 ? -3.026 11.540 18.668 1.00 75.81 96 ALA A N 1
ATOM 756 C CA . ALA A 1 96 ? -3.947 11.063 19.687 1.00 75.81 96 ALA A CA 1
ATOM 757 C C . ALA A 1 96 ? -5.281 10.672 19.033 1.00 75.81 96 ALA A C 1
ATOM 759 O O . ALA A 1 96 ? -5.822 11.417 18.211 1.00 75.81 96 ALA A O 1
ATOM 760 N N . ALA A 1 97 ? -5.822 9.512 19.407 1.00 77.31 97 ALA A N 1
ATOM 761 C CA . ALA A 1 97 ? -7.138 9.096 18.938 1.00 77.31 97 ALA A CA 1
ATOM 762 C C . ALA A 1 97 ? -8.185 10.032 19.549 1.00 77.31 97 ALA A C 1
ATOM 764 O O . ALA A 1 97 ? -8.185 10.247 20.762 1.00 77.31 97 ALA A O 1
ATOM 765 N N . VAL A 1 98 ? -9.079 10.584 18.729 1.00 85.25 98 VAL A N 1
ATOM 766 C CA . VAL A 1 98 ? -10.160 11.454 19.206 1.00 85.25 98 VAL A CA 1
ATOM 767 C C . VAL A 1 98 ? -11.438 10.636 19.298 1.00 85.25 98 VAL A C 1
ATOM 769 O O . VAL A 1 98 ? -11.914 10.101 18.297 1.00 85.25 98 VAL A O 1
ATOM 772 N N . CYS A 1 99 ? -12.005 10.540 20.501 1.00 85.56 99 CYS A N 1
ATOM 773 C CA . CYS A 1 99 ? -13.281 9.862 20.688 1.00 85.56 99 CYS A CA 1
ATOM 774 C C . CYS A 1 99 ? -14.398 10.652 19.975 1.00 85.56 99 CYS A C 1
ATOM 776 O O . CYS A 1 99 ? -14.627 11.808 20.333 1.00 85.56 99 CYS A O 1
ATOM 778 N N . PRO A 1 100 ? -15.164 10.063 19.036 1.00 86.19 10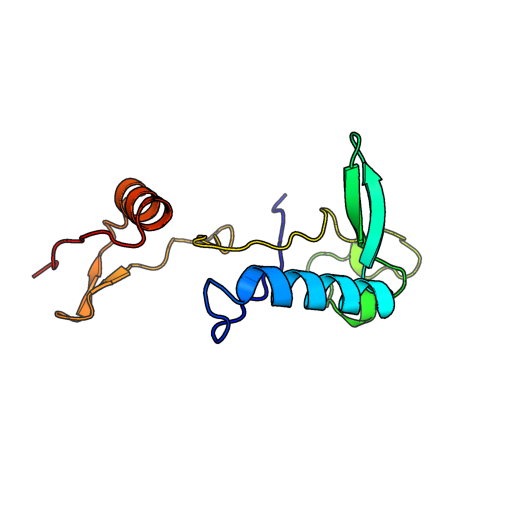0 PRO A N 1
ATOM 779 C CA . PRO A 1 100 ? -16.233 10.787 18.341 1.00 86.19 100 PRO A CA 1
ATOM 780 C C . PRO A 1 100 ? -17.406 11.163 19.262 1.00 86.19 100 PRO A C 1
ATOM 782 O O . PRO A 1 100 ? -18.209 12.023 18.912 1.00 86.19 100 PRO A O 1
ATOM 785 N N . ARG A 1 101 ? -17.511 10.533 20.444 1.00 89.12 101 ARG A N 1
ATOM 786 C CA . ARG A 1 101 ? -18.583 10.781 21.419 1.00 89.12 101 ARG A CA 1
ATOM 787 C C . ARG A 1 101 ? -18.293 11.971 22.334 1.00 89.12 101 ARG A C 1
ATOM 789 O O . ARG A 1 101 ? -19.120 12.870 22.418 1.00 89.12 101 ARG A O 1
ATOM 796 N N . CYS A 1 102 ? -17.166 11.960 23.052 1.00 92.44 102 CYS A N 1
ATOM 797 C CA . CYS A 1 102 ? -16.819 13.018 24.015 1.00 92.44 102 CYS A CA 1
ATOM 798 C C . CYS A 1 102 ? -15.792 14.031 23.483 1.00 92.44 102 CYS A C 1
ATOM 800 O O . CYS A 1 102 ? -15.487 14.995 24.177 1.00 92.44 102 CYS A O 1
ATOM 802 N N . GLN A 1 103 ? -15.248 13.813 22.279 1.00 90.50 103 GLN A N 1
ATOM 803 C CA . GLN A 1 103 ? -14.202 14.627 21.638 1.00 90.50 103 GLN A CA 1
ATOM 804 C C . GLN A 1 103 ? -12.873 14.706 22.406 1.00 90.50 103 GLN A C 1
ATOM 806 O O . GLN A 1 103 ? -11.962 15.422 21.997 1.00 90.50 103 GLN A O 1
ATOM 811 N N . SER A 1 104 ? -12.718 13.951 23.496 1.00 89.19 104 SER A N 1
ATOM 812 C CA . SER A 1 104 ? -11.453 13.871 24.218 1.00 89.19 104 SER A CA 1
ATOM 813 C C . SER A 1 104 ? -10.436 13.045 23.436 1.00 89.19 104 SER A C 1
ATOM 815 O O . SER A 1 104 ? -10.742 11.970 22.910 1.00 89.19 104 SER A O 1
ATOM 817 N N . ALA A 1 105 ? -9.213 13.565 23.381 1.00 85.12 105 ALA A N 1
ATOM 818 C CA . ALA A 1 105 ? -8.060 12.860 22.856 1.00 85.12 105 ALA A CA 1
ATOM 819 C C . ALA A 1 105 ? -7.566 11.835 23.885 1.00 85.12 105 ALA A C 1
ATOM 821 O O . ALA A 1 105 ? -7.430 12.155 25.065 1.00 85.12 105 ALA A O 1
ATOM 822 N N . THR A 1 106 ? -7.271 10.618 23.438 1.00 75.38 106 THR A N 1
ATOM 823 C CA . THR A 1 106 ? -6.634 9.593 24.264 1.00 75.38 106 THR A CA 1
ATOM 824 C C . THR A 1 106 ? -5.263 9.234 23.709 1.00 75.38 106 THR A C 1
ATOM 826 O O . THR A 1 106 ? -5.087 9.032 22.505 1.00 75.38 106 THR A O 1
ATOM 829 N N . SER A 1 107 ? -4.280 9.148 24.604 1.00 68.25 107 SER A N 1
ATOM 830 C CA . SER A 1 107 ? -2.961 8.583 24.314 1.00 68.25 107 SER A CA 1
ATOM 831 C C . SER A 1 107 ? -2.946 7.057 24.441 1.00 68.25 107 SER A C 1
ATOM 833 O O . SER A 1 107 ? -1.953 6.428 24.086 1.00 68.25 107 SER A O 1
ATOM 835 N N . ALA A 1 108 ? -4.042 6.441 24.904 1.00 63.19 108 ALA A N 1
ATOM 836 C CA . ALA A 1 108 ? -4.167 4.999 25.115 1.00 63.19 108 ALA A CA 1
ATOM 837 C C . ALA A 1 108 ? -4.398 4.213 23.811 1.00 63.19 108 ALA A C 1
ATOM 839 O O . ALA A 1 108 ? -5.076 3.185 23.812 1.00 63.19 108 ALA A O 1
ATOM 840 N N . TRP A 1 109 ? -3.847 4.685 22.690 1.00 66.94 109 TRP A N 1
ATOM 841 C CA . TRP A 1 109 ? -3.878 3.950 21.432 1.00 66.94 109 TRP A CA 1
ATOM 842 C C . TRP A 1 109 ? -2.988 2.709 21.562 1.00 66.94 109 TRP A C 1
ATOM 844 O O . TRP A 1 109 ? -1.797 2.727 21.257 1.00 66.94 109 TRP A O 1
ATOM 854 N N . SER A 1 110 ? -3.552 1.627 22.096 1.00 71.31 110 SER A N 1
ATOM 855 C CA . SER A 1 110 ? -2.807 0.394 22.327 1.00 71.31 110 SER A CA 1
ATOM 856 C C . SER A 1 110 ? -2.596 -0.356 21.012 1.00 71.31 110 SER A C 1
ATOM 858 O O . SER A 1 110 ? -3.504 -0.451 20.182 1.00 71.31 110 SER A O 1
ATOM 860 N N . GLY A 1 111 ? -1.406 -0.937 20.837 1.00 77.81 111 GLY A N 1
ATOM 861 C CA . GLY A 1 111 ? -1.137 -1.838 19.713 1.00 77.81 111 GLY A CA 1
ATOM 862 C C . GLY A 1 111 ? -2.147 -2.989 19.649 1.00 77.81 111 GLY A C 1
ATOM 863 O O . GLY A 1 111 ? -2.637 -3.306 18.576 1.00 77.81 111 GLY A O 1
ATOM 864 N N . ALA A 1 112 ? -2.582 -3.507 20.802 1.00 83.88 112 ALA A N 1
ATOM 865 C CA . ALA A 1 112 ? -3.555 -4.597 20.887 1.00 83.88 112 ALA A CA 1
ATOM 866 C C . ALA A 1 112 ? -4.920 -4.265 20.255 1.00 83.88 112 ALA A C 1
ATOM 868 O O . ALA A 1 112 ? -5.541 -5.125 19.630 1.00 83.88 112 ALA A O 1
ATOM 869 N N . VAL A 1 113 ? -5.392 -3.022 20.386 1.00 84.12 113 VAL A N 1
ATOM 870 C CA . VAL A 1 113 ? -6.645 -2.571 19.756 1.00 84.12 113 VAL A CA 1
ATOM 871 C C . VAL A 1 113 ? -6.486 -2.499 18.240 1.00 84.12 113 VAL A C 1
ATOM 873 O O . VAL A 1 113 ? -7.362 -2.965 17.513 1.00 84.12 113 VAL A O 1
ATOM 876 N N . ILE A 1 114 ? -5.355 -1.974 17.757 1.00 82.81 114 ILE A N 1
ATOM 877 C CA . ILE A 1 114 ? -5.041 -1.956 16.322 1.00 82.81 114 ILE A CA 1
ATOM 878 C C . ILE A 1 114 ? -4.966 -3.379 15.776 1.00 82.81 114 ILE A C 1
ATOM 880 O O . ILE A 1 114 ? -5.570 -3.670 14.748 1.00 82.81 114 ILE A O 1
ATOM 884 N N . ASP A 1 115 ? -4.264 -4.267 16.474 1.00 85.38 115 ASP A N 1
ATOM 885 C CA . ASP A 1 115 ? -4.103 -5.662 16.075 1.00 85.38 115 ASP A CA 1
ATOM 886 C C . ASP A 1 115 ? -5.462 -6.370 16.010 1.00 85.38 115 ASP A C 1
ATOM 888 O O . ASP A 1 115 ? -5.751 -7.080 15.044 1.00 85.38 115 ASP A O 1
ATOM 892 N N . THR A 1 116 ? -6.335 -6.112 16.990 1.00 88.50 116 THR A N 1
ATOM 893 C CA . THR A 1 116 ? -7.707 -6.638 17.013 1.00 88.50 116 THR A CA 1
ATOM 894 C C . THR A 1 116 ? -8.504 -6.128 15.816 1.00 88.50 116 THR A C 1
ATOM 896 O O . THR A 1 116 ? -9.099 -6.930 15.097 1.00 88.50 116 THR A O 1
ATOM 899 N N . TRP A 1 117 ? -8.464 -4.823 15.536 1.00 88.44 117 TRP A N 1
ATOM 900 C CA . TRP A 1 117 ? -9.150 -4.245 14.382 1.00 88.44 117 TRP A CA 1
ATOM 901 C C . TRP A 1 117 ? -8.607 -4.787 13.052 1.00 88.44 117 TRP A C 1
ATOM 903 O O . TRP A 1 117 ? -9.388 -5.146 12.170 1.00 88.44 117 TRP A O 1
ATOM 913 N N . CYS A 1 118 ? -7.286 -4.914 12.910 1.00 86.69 118 CYS A N 1
ATOM 914 C CA . CYS A 1 118 ? -6.655 -5.517 11.736 1.00 86.69 118 CYS A CA 1
ATOM 915 C C . CYS A 1 118 ? -7.159 -6.949 11.511 1.00 86.69 118 CYS A C 1
ATOM 917 O O . CYS A 1 118 ? -7.489 -7.318 10.381 1.00 86.69 118 CYS A O 1
ATOM 919 N N . ALA A 1 119 ? -7.264 -7.740 12.583 1.00 88.31 119 ALA A N 1
ATOM 920 C CA . ALA A 1 119 ? -7.690 -9.133 12.513 1.00 88.31 119 ALA A CA 1
ATOM 921 C C . ALA A 1 119 ? -9.193 -9.293 12.229 1.00 88.31 119 ALA A C 1
ATOM 923 O O . ALA A 1 119 ? -9.580 -10.123 11.405 1.00 88.31 119 ALA A O 1
ATOM 924 N N . THR A 1 120 ? -10.052 -8.515 12.890 1.00 89.56 120 THR A N 1
ATOM 925 C CA . THR A 1 120 ? -11.506 -8.770 12.915 1.00 89.56 120 THR A CA 1
ATOM 926 C C . THR A 1 120 ? -12.324 -7.739 12.135 1.00 89.56 120 THR A C 1
ATOM 928 O O . THR A 1 120 ? -13.425 -8.040 11.679 1.00 89.56 120 THR A O 1
ATOM 931 N N . GLY A 1 121 ? -11.790 -6.532 11.938 1.00 87.44 121 GLY A N 1
ATOM 932 C CA . GLY A 1 121 ? -12.518 -5.371 11.424 1.00 87.44 121 GLY A CA 1
ATOM 933 C C . GLY A 1 121 ? -13.230 -4.532 12.477 1.00 87.44 121 GLY A C 1
ATOM 934 O O . GLY A 1 121 ? -13.852 -3.537 12.113 1.00 87.44 121 GLY A O 1
ATOM 935 N N . ALA A 1 122 ? -13.131 -4.896 13.755 1.00 88.50 122 ALA A N 1
ATOM 936 C CA . ALA A 1 122 ? -13.719 -4.154 14.860 1.00 88.50 122 ALA A CA 1
ATOM 937 C C . ALA A 1 122 ? -12.814 -4.216 16.095 1.00 88.50 122 ALA A C 1
ATOM 939 O O . ALA A 1 122 ? -12.192 -5.237 16.374 1.00 88.50 122 ALA A O 1
ATOM 940 N N . ALA A 1 123 ? -12.748 -3.126 16.849 1.00 87.75 123 ALA A N 1
ATOM 941 C CA . ALA A 1 123 ? -12.119 -3.107 18.160 1.00 87.75 123 ALA A CA 1
ATOM 942 C C . ALA A 1 123 ? -12.795 -2.043 19.021 1.00 87.75 123 ALA A C 1
ATOM 944 O O . ALA A 1 123 ? -13.211 -1.005 18.504 1.00 87.75 123 ALA A O 1
ATOM 945 N N . ASP A 1 124 ? -12.875 -2.308 20.320 1.00 84.88 124 ASP A N 1
ATOM 946 C CA . ASP A 1 124 ? -13.491 -1.403 21.280 1.00 84.88 124 ASP A CA 1
ATOM 947 C C . ASP A 1 124 ? -12.425 -0.576 22.002 1.00 84.88 124 ASP A C 1
ATOM 949 O O . ASP A 1 124 ? -11.352 -1.066 22.361 1.00 84.88 124 ASP A O 1
ATOM 953 N N . LEU A 1 125 ? -12.741 0.699 22.209 1.00 81.62 125 LE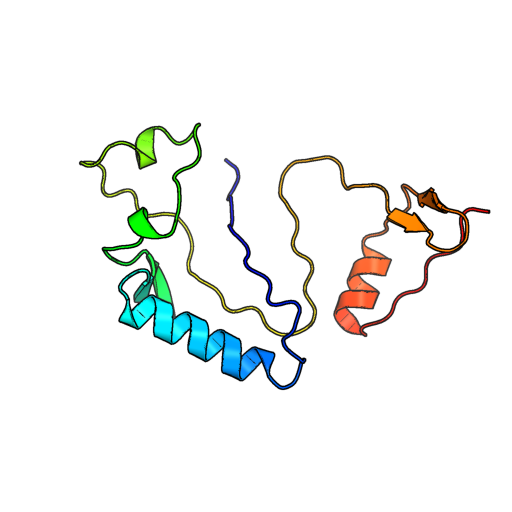U A N 1
ATOM 954 C CA . LEU A 1 125 ? -11.976 1.625 23.032 1.00 81.62 125 LEU A CA 1
ATOM 955 C C . LEU A 1 125 ? -12.933 2.306 23.999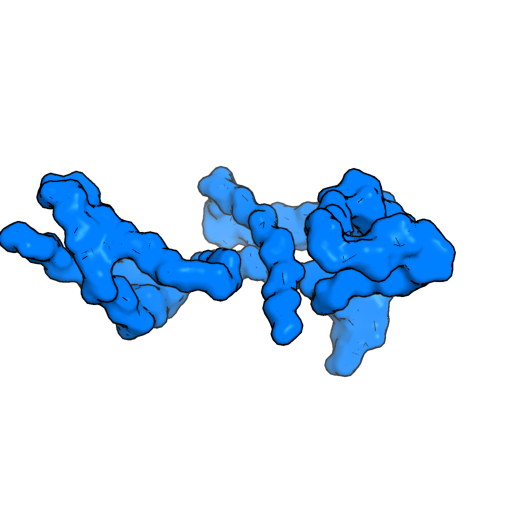 1.00 81.62 125 LEU A C 1
ATOM 957 O O . LEU A 1 125 ? -13.962 2.846 23.582 1.00 81.62 125 LEU A O 1
ATOM 961 N N . ASP A 1 126 ? -12.568 2.315 25.277 1.00 83.94 126 ASP A N 1
ATOM 962 C CA . ASP A 1 126 ? -13.349 3.007 26.290 1.00 83.94 126 ASP A CA 1
ATOM 963 C C . ASP A 1 126 ? -13.368 4.516 26.029 1.00 83.94 126 ASP A C 1
ATOM 965 O O . ASP A 1 126 ? -12.365 5.142 25.665 1.00 83.94 126 ASP A O 1
ATOM 969 N N . CYS A 1 127 ? -14.543 5.110 26.230 1.00 84.88 127 CYS A N 1
ATOM 970 C CA . CYS A 1 127 ? -14.702 6.555 26.203 1.00 84.88 127 CYS A CA 1
ATOM 971 C C . CYS A 1 127 ? -13.898 7.164 27.369 1.00 84.88 127 CYS A C 1
ATOM 973 O O . CYS A 1 127 ? -14.113 6.746 28.503 1.00 84.88 127 CYS A O 1
ATOM 975 N N . PRO A 1 128 ? -13.032 8.170 27.143 1.00 81.50 128 PRO A N 1
ATOM 976 C CA . PRO A 1 128 ? -12.232 8.783 28.213 1.00 81.50 128 PRO A CA 1
ATOM 977 C C . PRO A 1 128 ? -13.011 9.575 29.280 1.00 81.50 128 PRO A C 1
ATOM 979 O O . PRO A 1 128 ? -12.383 10.176 30.148 1.00 81.50 128 PRO A O 1
ATOM 982 N N . ALA A 1 129 ? -14.338 9.658 29.160 1.00 80.69 129 ALA A N 1
ATOM 983 C CA . ALA A 1 129 ? -15.213 10.492 29.984 1.00 80.69 129 ALA A CA 1
ATOM 984 C C . ALA A 1 129 ? -15.929 9.666 31.055 1.00 80.69 129 ALA A C 1
ATOM 986 O O . ALA A 1 129 ? -16.285 8.509 30.738 1.00 80.69 129 ALA A O 1
#

Sequence (129 aa):
MGTYRQTIVDLDASAEEAVAWGRRGRSWLEAEGFIRPVPWRGGVAHLAGPRWREAADPVSWDWRARIKELEEEPGDELRVITGRTVFVAGQGDSPAAVCPRCQSATSAWSGAVIDTWCATGAADLDCPA

Secondary structure (DSSP, 8-state):
----------SS--HHHHHHHHHHHHHHHHHTTSEEEEEETTEEEEEE-TTHHHH-PPPTT-SGGG-TT---PPSS------SS-----SSSPPPPEEPTTT--EES---HHHHHHHHHHS--------

Radius of gyration: 18.86 Å; Cα contacts (8 Å, |Δi|>4): 119; chains: 1; bounding box: 42×35×49 Å

Nearest PDB structures (foldseek):
  6juv-assembly1_A  TM=5.312E-01  e=8.552E-01  Pyrococcus yayanosii CH1
  8j3g-assembly1_A  TM=6.439E-01  e=1.194E+00  Coptis chinensis
  5icg-assembly1_A-2  TM=6.301E-01  e=2.843E+00  Thalictrum flavum subsp. glaucum

pLDDT: mean 81.43, std 12.57, range [44.47, 97.69]

Mean predicted aligned error: 8.24 Å

Foldseek 3Di:
DDQADDDDDDPPDDLVCLVVVLVVVLVVCCVVQQWHWDDDPNGTFIFGGPCVCVVDDDDPPPVLVVPPPRPPGRDGGDDRDGADDDDDRTDDPDFFDQDPPPRDGDPPPDPVQVVVCRVPVDGDDDDPD

Solvent-accessible surface area (backbone atoms only — not comparable to full-atom values): 8576 Å² total; per-residue (Å²): 134,84,86,85,75,90,83,87,80,75,87,82,57,48,82,85,44,34,61,62,51,41,51,49,52,51,52,48,38,39,76,69,27,35,26,36,82,38,86,44,99,94,47,73,40,32,33,68,18,96,44,30,75,82,80,48,84,67,55,89,84,48,62,63,63,68,38,87,88,48,84,68,63,73,81,72,61,70,76,78,85,65,78,74,78,84,84,79,95,65,98,66,83,78,76,59,51,63,39,91,84,79,65,50,70,38,86,78,75,48,67,67,44,53,52,38,24,53,74,71,74,56,64,85,75,83,72,98,120